Protein AF-A0A350G2H8-F1 (afdb_monomer_lite)

Structure (mmCIF, N/CA/C/O backbone):
data_AF-A0A350G2H8-F1
#
_entry.id   AF-A0A350G2H8-F1
#
loop_
_atom_site.group_PDB
_atom_site.id
_atom_site.type_symbol
_atom_site.label_atom_id
_atom_site.label_alt_id
_atom_site.label_comp_id
_atom_site.label_asym_id
_atom_site.label_entity_id
_atom_site.label_seq_id
_atom_site.pdbx_PDB_ins_code
_atom_site.Cartn_x
_atom_site.Cartn_y
_atom_site.C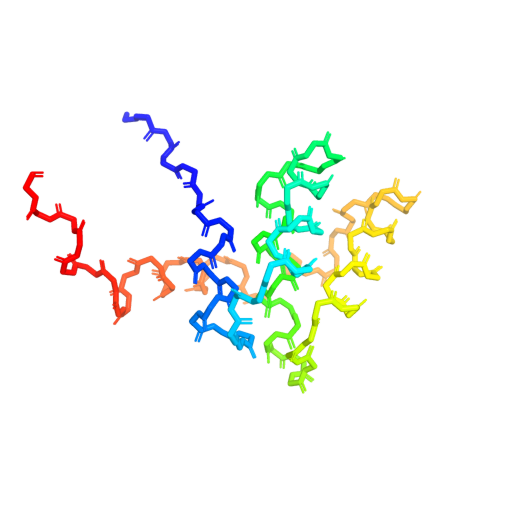artn_z
_atom_site.occupancy
_atom_site.B_iso_or_equiv
_atom_site.auth_seq_id
_atom_site.auth_comp_id
_atom_site.auth_asym_id
_atom_site.auth_atom_id
_atom_site.pdbx_PDB_model_num
ATOM 1 N N . ALA A 1 1 ? -25.950 -13.054 -3.690 1.00 38.75 1 ALA A N 1
ATOM 2 C CA . ALA A 1 1 ? -24.617 -13.466 -4.167 1.00 38.75 1 ALA A CA 1
ATOM 3 C C . ALA A 1 1 ? -23.597 -13.093 -3.098 1.00 38.75 1 ALA A C 1
ATOM 5 O O . ALA A 1 1 ? -23.818 -12.066 -2.456 1.00 38.75 1 ALA A O 1
ATOM 6 N N . PRO A 1 2 ? -22.560 -13.906 -2.835 1.00 40.97 2 PRO A N 1
ATOM 7 C CA . PRO A 1 2 ? -21.459 -13.467 -1.984 1.00 40.97 2 PRO A CA 1
ATOM 8 C C . PRO A 1 2 ? -20.822 -12.224 -2.618 1.00 40.97 2 PRO A C 1
ATOM 10 O O . PRO A 1 2 ? -20.659 -12.161 -3.833 1.00 40.97 2 PRO A O 1
ATOM 13 N N . VAL A 1 3 ? -20.546 -11.206 -1.806 1.00 49.12 3 VAL A N 1
ATOM 14 C CA . VAL A 1 3 ? -19.825 -10.010 -2.251 1.00 49.12 3 VAL A CA 1
ATOM 15 C C . VAL A 1 3 ? -18.380 -10.448 -2.472 1.00 49.12 3 VAL A C 1
ATOM 17 O O . VAL A 1 3 ? -17.673 -10.730 -1.505 1.00 49.12 3 VAL A O 1
ATOM 20 N N . GLU A 1 4 ? -17.975 -10.608 -3.730 1.00 54.59 4 GLU A N 1
ATOM 21 C CA . GLU A 1 4 ? -16.593 -10.938 -4.071 1.00 54.59 4 GLU A CA 1
ATOM 22 C C . GLU A 1 4 ? -15.682 -9.800 -3.609 1.00 54.59 4 GLU A C 1
ATOM 24 O O . GLU A 1 4 ? -15.859 -8.639 -3.984 1.00 54.59 4 GLU A O 1
ATOM 29 N N . ARG A 1 5 ? -14.742 -10.132 -2.721 1.00 55.62 5 ARG A N 1
ATOM 30 C CA . ARG A 1 5 ? -13.769 -9.174 -2.197 1.00 55.62 5 ARG A CA 1
ATOM 31 C C . ARG A 1 5 ? -12.694 -8.924 -3.258 1.00 55.62 5 ARG A C 1
ATOM 33 O O . ARG A 1 5 ? -12.209 -9.892 -3.845 1.00 55.62 5 ARG A O 1
ATOM 40 N N . PRO A 1 6 ? -12.287 -7.667 -3.494 1.00 66.00 6 PRO A N 1
ATOM 41 C CA . PRO A 1 6 ? -11.219 -7.368 -4.438 1.00 66.00 6 PRO A CA 1
ATOM 42 C C . PRO A 1 6 ? -9.893 -7.980 -3.967 1.00 66.00 6 PRO A C 1
ATOM 44 O O . PRO A 1 6 ? -9.506 -7.826 -2.810 1.00 66.00 6 PRO A O 1
ATOM 47 N N . ASN A 1 7 ? -9.181 -8.660 -4.870 1.00 86.06 7 ASN A N 1
ATOM 48 C CA . ASN A 1 7 ? -7.845 -9.184 -4.591 1.00 86.06 7 ASN A CA 1
ATOM 49 C C . ASN A 1 7 ? -6.822 -8.035 -4.647 1.00 86.06 7 ASN A C 1
ATOM 51 O O . ASN A 1 7 ? -6.489 -7.540 -5.727 1.00 86.06 7 ASN A O 1
ATOM 55 N N . VAL A 1 8 ? -6.331 -7.609 -3.481 1.00 89.00 8 VAL A N 1
ATOM 56 C CA . VAL A 1 8 ? -5.451 -6.435 -3.343 1.00 89.00 8 VAL A CA 1
ATOM 57 C C . VAL A 1 8 ? -4.088 -6.610 -4.016 1.00 89.00 8 VAL A C 1
ATOM 59 O O . VAL A 1 8 ? -3.530 -5.634 -4.516 1.00 89.00 8 VAL A O 1
ATOM 62 N N . PHE A 1 9 ? -3.571 -7.840 -4.085 1.00 91.62 9 PHE A N 1
ATOM 63 C CA . PHE A 1 9 ? -2.295 -8.153 -4.735 1.00 91.62 9 PHE A CA 1
ATOM 64 C C . PHE A 1 9 ? -2.397 -7.971 -6.243 1.00 91.62 9 PHE A C 1
ATOM 66 O O . PHE A 1 9 ? -1.582 -7.274 -6.842 1.00 91.62 9 PHE A O 1
ATOM 73 N N . LYS A 1 10 ? -3.456 -8.533 -6.831 1.00 90.75 10 LYS A N 1
ATOM 74 C CA . LYS A 1 10 ? -3.748 -8.396 -8.256 1.00 90.75 10 LYS A CA 1
ATOM 75 C C . LYS A 1 10 ? -3.944 -6.923 -8.631 1.00 90.75 10 LYS A C 1
ATOM 77 O O . LYS A 1 10 ? -3.269 -6.419 -9.524 1.00 90.75 10 LYS A O 1
ATOM 82 N N . LEU A 1 11 ? -4.760 -6.198 -7.861 1.00 89.75 11 LEU A N 1
ATOM 83 C CA . LEU A 1 11 ? -4.999 -4.773 -8.093 1.00 89.75 11 LEU A CA 1
ATOM 84 C C . LEU A 1 11 ? -3.704 -3.948 -8.027 1.00 89.75 11 LEU A C 1
ATOM 86 O O . LEU A 1 11 ? -3.518 -3.018 -8.817 1.00 89.75 11 LEU A O 1
ATOM 90 N N . TYR A 1 12 ? -2.805 -4.286 -7.099 1.00 93.31 12 TYR A N 1
ATOM 91 C CA . TYR A 1 12 ? -1.493 -3.660 -7.004 1.00 93.31 12 TYR A CA 1
ATOM 92 C C . TYR A 1 12 ? -0.647 -3.909 -8.259 1.00 93.31 12 TYR A C 1
ATOM 94 O O . TYR A 1 12 ? -0.119 -2.951 -8.825 1.00 93.31 12 TYR A O 1
ATOM 102 N N . GLU A 1 13 ? -0.520 -5.159 -8.709 1.00 93.56 13 GLU A N 1
ATOM 103 C CA . GLU A 1 13 ? 0.315 -5.508 -9.868 1.00 93.56 13 GLU A CA 1
ATOM 104 C C . GLU A 1 13 ? -0.120 -4.795 -11.142 1.00 93.56 13 GLU A C 1
ATOM 106 O O . GLU A 1 13 ? 0.704 -4.276 -11.895 1.00 93.56 13 GLU A O 1
ATOM 111 N N . GLU A 1 14 ? -1.428 -4.714 -11.343 1.00 92.12 14 GLU A N 1
ATOM 112 C CA . GLU A 1 14 ? -2.038 -4.178 -12.557 1.00 92.12 14 GLU A CA 1
ATOM 113 C C . GLU A 1 14 ? -1.920 -2.657 -12.655 1.00 92.12 14 GLU A C 1
ATOM 115 O O . GLU A 1 14 ? -1.848 -2.093 -13.747 1.00 92.12 14 GLU A O 1
ATOM 120 N N . ASN A 1 15 ? -1.888 -1.977 -11.508 1.00 92.50 15 ASN A N 1
ATOM 121 C CA . ASN A 1 15 ? -2.027 -0.527 -11.456 1.00 92.50 15 ASN A CA 1
ATOM 122 C C . ASN A 1 15 ? -0.799 0.207 -10.910 1.00 92.50 15 ASN A C 1
ATOM 124 O O . ASN A 1 15 ? -0.602 1.387 -11.220 1.00 92.50 15 ASN A O 1
ATOM 128 N N . ILE A 1 16 ? 0.011 -0.450 -10.080 1.00 92.62 16 ILE A N 1
ATOM 129 C CA . ILE A 1 16 ? 1.141 0.164 -9.377 1.00 92.62 16 ILE A CA 1
ATOM 130 C C . ILE A 1 16 ? 2.470 -0.316 -9.953 1.00 92.62 16 ILE A C 1
ATOM 132 O O . ILE A 1 16 ? 3.277 0.511 -10.382 1.00 92.62 16 ILE A O 1
ATOM 136 N N . GLY A 1 17 ? 2.706 -1.627 -9.969 1.00 90.81 17 GLY A N 1
ATOM 137 C CA . GLY A 1 17 ? 3.955 -2.213 -10.451 1.00 90.81 17 GLY A CA 1
ATOM 138 C C . GLY A 1 17 ? 4.213 -3.604 -9.879 1.00 90.81 17 GLY A C 1
ATOM 139 O O . GLY A 1 17 ? 3.356 -4.183 -9.227 1.00 90.81 17 GLY A O 1
ATOM 140 N N . ALA A 1 18 ? 5.412 -4.142 -10.109 1.00 94.00 18 ALA A N 1
ATOM 141 C CA . ALA A 1 18 ? 5.741 -5.525 -9.764 1.00 94.00 18 ALA A CA 1
ATOM 142 C C . ALA A 1 18 ? 5.547 -5.855 -8.271 1.00 94.00 18 ALA A C 1
ATOM 144 O O . ALA A 1 18 ? 6.047 -5.142 -7.390 1.00 94.00 18 ALA A O 1
ATOM 145 N N . LEU A 1 19 ? 4.908 -6.994 -7.996 1.00 93.75 19 LEU A N 1
ATOM 146 C CA . LEU A 1 19 ? 4.745 -7.533 -6.651 1.00 93.75 19 LEU A CA 1
ATOM 147 C C . LEU A 1 19 ? 6.035 -8.199 -6.169 1.00 93.75 19 LEU A C 1
ATOM 149 O O . LEU A 1 19 ? 6.221 -9.413 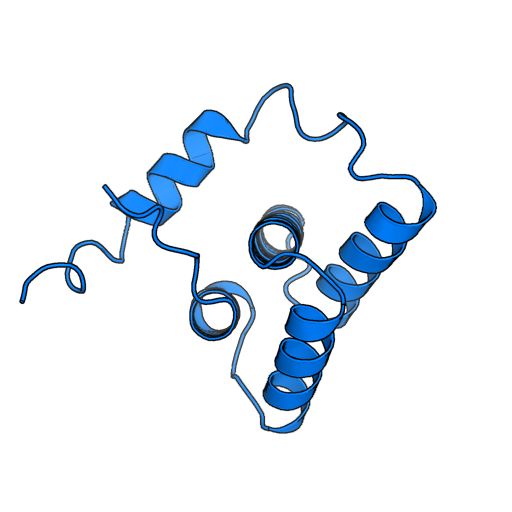-6.211 1.00 93.75 19 LEU A O 1
ATOM 153 N N . THR A 1 20 ? 6.969 -7.376 -5.709 1.00 95.38 20 THR A N 1
ATOM 154 C CA . THR A 1 20 ? 8.178 -7.886 -5.052 1.00 95.38 20 THR A CA 1
ATOM 155 C C . THR A 1 20 ? 7.835 -8.504 -3.687 1.00 95.38 20 THR A C 1
ATOM 157 O O . THR A 1 20 ? 6.844 -8.092 -3.080 1.00 95.38 20 THR A O 1
ATOM 160 N N . PRO A 1 21 ? 8.664 -9.415 -3.137 1.00 94.94 21 PRO A N 1
ATOM 161 C CA . PRO A 1 21 ? 8.412 -10.014 -1.822 1.00 94.94 21 PRO A CA 1
ATOM 162 C C . PRO A 1 21 ? 8.173 -8.986 -0.705 1.00 94.94 21 PRO A C 1
ATOM 164 O O . PRO A 1 21 ? 7.243 -9.137 0.076 1.00 94.94 21 PRO A O 1
ATOM 167 N N . LEU A 1 22 ? 8.934 -7.884 -0.694 1.00 96.12 22 LEU A N 1
ATOM 168 C CA . LEU A 1 22 ? 8.768 -6.803 0.288 1.00 96.12 22 LEU A CA 1
ATOM 169 C C . LEU A 1 22 ? 7.411 -6.097 0.182 1.00 96.12 22 LEU A C 1
ATOM 171 O O . LEU A 1 22 ? 6.848 -5.681 1.189 1.00 96.12 22 LEU A O 1
ATOM 175 N N . ILE A 1 23 ? 6.892 -5.938 -1.035 1.00 96.50 23 ILE A N 1
ATOM 176 C CA . ILE A 1 23 ? 5.565 -5.357 -1.246 1.00 96.50 23 ILE A CA 1
ATOM 177 C C . ILE A 1 23 ? 4.478 -6.364 -0.880 1.00 96.50 23 ILE A C 1
ATOM 179 O O . ILE A 1 23 ? 3.482 -5.970 -0.285 1.00 96.50 23 ILE A O 1
ATOM 183 N N . ALA A 1 24 ? 4.663 -7.644 -1.208 1.00 93.88 24 ALA A N 1
ATOM 184 C CA . ALA A 1 24 ? 3.719 -8.689 -0.839 1.00 93.88 24 ALA A CA 1
ATOM 185 C C . ALA A 1 24 ? 3.546 -8.769 0.681 1.00 93.88 24 ALA A C 1
ATOM 187 O O . ALA A 1 24 ? 2.418 -8.834 1.158 1.00 93.88 24 ALA A O 1
ATOM 188 N N . ASP A 1 25 ? 4.637 -8.707 1.441 1.00 96.31 25 ASP A N 1
ATOM 189 C CA . ASP A 1 25 ? 4.561 -8.691 2.901 1.00 96.31 25 ASP A CA 1
ATOM 190 C C . ASP A 1 25 ? 3.884 -7.413 3.413 1.00 96.31 25 ASP A C 1
ATOM 192 O O . ASP A 1 25 ? 2.973 -7.493 4.229 1.00 96.31 25 ASP A O 1
ATOM 196 N N . ALA A 1 26 ? 4.196 -6.247 2.838 1.00 96.00 26 ALA A N 1
ATOM 197 C CA . ALA A 1 26 ? 3.530 -5.002 3.221 1.00 96.00 26 ALA A CA 1
ATOM 198 C C . ALA A 1 26 ? 2.020 -4.975 2.890 1.00 96.00 26 ALA A C 1
ATOM 200 O O . ALA A 1 26 ? 1.245 -4.327 3.595 1.00 96.00 26 ALA A O 1
ATOM 201 N N . LEU A 1 27 ? 1.591 -5.656 1.822 1.00 94.50 27 LEU A N 1
ATOM 202 C CA . LEU A 1 27 ? 0.177 -5.827 1.478 1.00 94.50 27 LEU A CA 1
ATOM 203 C C . LEU A 1 27 ? -0.531 -6.775 2.451 1.00 94.50 27 LEU A C 1
ATOM 205 O O . LEU A 1 27 ? -1.640 -6.458 2.868 1.00 94.50 27 LEU A O 1
ATOM 209 N N . LYS A 1 28 ? 0.113 -7.876 2.865 1.00 94.69 28 LYS A N 1
ATOM 210 C CA . LYS A 1 28 ? -0.420 -8.765 3.914 1.00 94.69 28 LYS A CA 1
ATOM 211 C C . LYS A 1 28 ? -0.597 -8.015 5.231 1.00 94.69 28 LYS A C 1
ATOM 213 O O . LYS A 1 28 ? -1.675 -8.063 5.812 1.00 94.69 28 LYS A O 1
ATOM 218 N N . ASP A 1 29 ? 0.415 -7.251 5.645 1.00 96.31 29 ASP A N 1
ATOM 219 C CA . ASP A 1 29 ? 0.336 -6.412 6.845 1.00 96.31 29 ASP A CA 1
ATOM 220 C C . ASP A 1 29 ? -0.829 -5.412 6.743 1.00 96.31 29 ASP A C 1
ATOM 222 O O . ASP A 1 29 ? -1.524 -5.136 7.719 1.00 96.31 29 ASP A O 1
ATOM 226 N N . ALA A 1 30 ? -1.081 -4.864 5.550 1.00 95.31 30 ALA A N 1
ATOM 227 C CA . ALA A 1 30 ? -2.221 -3.984 5.332 1.00 95.31 30 ALA A CA 1
ATOM 228 C C . ALA A 1 30 ? -3.566 -4.722 5.425 1.00 95.31 30 ALA A C 1
ATOM 230 O O . ALA A 1 30 ? -4.486 -4.172 6.024 1.00 95.31 30 ALA A O 1
ATOM 231 N N . GLU A 1 31 ? -3.695 -5.938 4.890 1.00 93.56 31 GLU A N 1
ATOM 232 C CA . GLU A 1 31 ? -4.919 -6.750 5.014 1.00 93.56 31 GLU A CA 1
ATOM 233 C C . GLU A 1 31 ? -5.242 -7.130 6.467 1.00 93.56 31 GLU A C 1
ATOM 235 O O . GLU A 1 31 ? -6.411 -7.289 6.816 1.00 93.56 31 GLU A O 1
ATOM 240 N N . GLU A 1 32 ? -4.234 -7.231 7.336 1.00 94.19 32 GLU A N 1
ATOM 241 C CA . GLU A 1 32 ? -4.444 -7.432 8.776 1.00 94.19 32 GLU A CA 1
ATOM 242 C C . GLU A 1 32 ? -4.935 -6.160 9.489 1.00 94.19 32 GLU A C 1
ATOM 244 O O . GLU A 1 32 ? -5.619 -6.232 10.514 1.00 94.19 32 GLU A O 1
ATOM 249 N N . LEU A 1 33 ? -4.585 -4.982 8.964 1.00 93.81 33 LEU A N 1
ATOM 250 C CA . LEU A 1 33 ? -4.831 -3.685 9.603 1.00 93.81 33 LEU A CA 1
ATOM 251 C C . LEU A 1 33 ? -6.053 -2.937 9.060 1.00 93.81 33 LEU A C 1
ATOM 253 O O . LEU A 1 33 ? -6.589 -2.074 9.763 1.00 93.81 33 LEU A O 1
ATOM 257 N N . TYR A 1 34 ? -6.453 -3.212 7.821 1.00 92.94 34 TYR A N 1
ATOM 258 C CA . TYR A 1 34 ? -7.466 -2.468 7.079 1.00 92.94 34 TYR A CA 1
ATOM 259 C C . TYR A 1 34 ? -8.413 -3.418 6.347 1.00 92.94 34 TYR A C 1
ATOM 261 O O . TYR A 1 34 ? -8.024 -4.492 5.899 1.00 92.94 34 TYR A O 1
ATOM 269 N N . GLU A 1 35 ? -9.662 -2.992 6.158 1.00 90.50 35 GLU A N 1
ATOM 270 C CA . GLU A 1 35 ? -10.590 -3.722 5.291 1.00 90.50 35 GLU A CA 1
ATOM 271 C C . GLU A 1 35 ? -10.064 -3.744 3.837 1.00 90.50 35 GLU A C 1
ATOM 273 O O . GLU A 1 35 ? -9.555 -2.718 3.363 1.00 90.50 35 GLU A O 1
ATOM 278 N N . PRO A 1 36 ? -10.217 -4.853 3.087 1.00 87.31 36 PRO A N 1
ATOM 279 C CA . PRO A 1 36 ? -9.761 -4.954 1.695 1.00 87.31 36 PRO A CA 1
ATOM 280 C C . PRO A 1 36 ? -10.285 -3.830 0.790 1.00 87.31 36 PRO A C 1
ATOM 282 O O . PRO A 1 36 ? -9.577 -3.336 -0.087 1.00 87.31 36 PRO A O 1
ATOM 285 N N . GLU A 1 37 ? -11.508 -3.359 1.035 1.00 86.94 37 GLU A N 1
ATOM 286 C CA . GLU A 1 37 ? -12.122 -2.245 0.315 1.00 86.94 37 GLU A CA 1
ATOM 287 C C . GLU A 1 37 ? -11.403 -0.912 0.556 1.00 86.94 37 GLU A C 1
ATOM 289 O O . GLU A 1 37 ? -11.436 -0.037 -0.306 1.00 86.94 37 GLU A O 1
ATOM 294 N N . TRP A 1 38 ? -10.763 -0.723 1.712 1.00 92.38 38 TRP A N 1
ATOM 295 C CA . TRP A 1 38 ? -9.943 0.464 1.961 1.00 92.38 38 TRP A CA 1
ATOM 296 C C . TRP A 1 38 ? -8.646 0.379 1.162 1.00 92.38 38 TRP A C 1
ATOM 298 O O . TRP A 1 38 ? -8.218 1.355 0.553 1.00 92.38 38 TRP A O 1
ATOM 308 N N . ILE A 1 39 ? -8.023 -0.795 1.121 1.00 93.12 39 ILE A N 1
ATOM 309 C CA . ILE A 1 39 ? -6.784 -0.999 0.366 1.00 93.12 39 ILE A CA 1
ATOM 310 C C . ILE A 1 39 ? -7.041 -0.768 -1.127 1.00 93.12 39 ILE A C 1
ATOM 312 O O . ILE A 1 39 ? -6.289 -0.037 -1.774 1.00 93.12 39 ILE A O 1
ATOM 316 N N . ALA A 1 40 ? -8.145 -1.308 -1.648 1.00 91.56 40 ALA A N 1
ATOM 317 C CA . ALA A 1 40 ? -8.551 -1.114 -3.034 1.00 91.56 40 ALA A CA 1
ATOM 318 C C . ALA A 1 40 ? -8.761 0.370 -3.383 1.00 91.56 40 ALA A C 1
ATOM 320 O O . ALA A 1 40 ? -8.154 0.875 -4.330 1.00 91.56 40 ALA A O 1
ATOM 321 N N . ASP A 1 41 ? -9.540 1.098 -2.579 1.00 91.25 41 ASP A N 1
ATOM 322 C CA . ASP A 1 41 ? -9.793 2.523 -2.815 1.00 91.25 41 ASP A CA 1
ATOM 323 C C . ASP A 1 41 ? -8.516 3.380 -2.669 1.00 91.25 41 ASP A C 1
ATOM 325 O O . ASP A 1 41 ? -8.361 4.403 -3.346 1.00 91.25 41 ASP A O 1
ATOM 329 N N . ALA A 1 42 ? -7.583 2.990 -1.793 1.00 93.75 42 ALA A N 1
ATOM 330 C CA . ALA A 1 42 ? -6.298 3.672 -1.645 1.00 93.75 42 ALA A CA 1
ATOM 331 C C . ALA A 1 42 ? -5.410 3.485 -2.885 1.00 93.75 42 ALA A C 1
ATOM 333 O O . ALA A 1 42 ? -4.791 4.451 -3.344 1.00 93.75 42 ALA A O 1
ATOM 334 N N . ILE A 1 43 ? -5.385 2.274 -3.454 1.00 93.50 43 ILE A N 1
ATOM 335 C CA . ILE A 1 43 ? -4.692 1.982 -4.716 1.00 93.50 43 ILE A CA 1
ATOM 336 C C . ILE A 1 43 ? -5.311 2.802 -5.852 1.00 93.50 43 ILE A C 1
ATOM 338 O O . ILE A 1 43 ? -4.590 3.498 -6.568 1.00 93.50 43 ILE A O 1
ATOM 342 N N . GLU A 1 44 ? -6.638 2.812 -5.977 1.00 90.88 44 GLU A N 1
ATOM 343 C CA . GLU A 1 44 ? -7.342 3.603 -6.991 1.00 90.88 44 GLU A CA 1
ATOM 344 C C . GLU A 1 44 ? -6.996 5.100 -6.884 1.00 90.88 44 GLU A C 1
ATOM 346 O O . GLU A 1 44 ? -6.665 5.756 -7.878 1.00 90.88 44 GLU A O 1
ATOM 351 N N . LEU A 1 45 ? -6.999 5.655 -5.667 1.00 90.56 45 LEU A N 1
ATOM 352 C CA . LEU A 1 45 ? -6.642 7.054 -5.443 1.00 90.56 45 LEU A CA 1
ATOM 353 C C . LEU A 1 45 ? -5.177 7.339 -5.804 1.00 90.56 45 LEU A C 1
ATOM 355 O O . LEU A 1 45 ? -4.880 8.395 -6.373 1.00 90.56 45 LEU A O 1
ATOM 359 N N . ALA A 1 46 ? -4.263 6.413 -5.512 1.00 92.94 46 ALA A N 1
ATOM 360 C CA . ALA A 1 46 ? -2.859 6.524 -5.891 1.00 92.94 46 ALA A CA 1
ATOM 361 C C . ALA A 1 46 ? -2.683 6.582 -7.416 1.00 92.94 46 ALA A C 1
ATOM 363 O O . ALA A 1 46 ? -1.928 7.418 -7.922 1.00 92.94 46 ALA A O 1
ATOM 364 N N . VAL A 1 47 ? -3.426 5.757 -8.155 1.00 91.06 47 VAL A N 1
ATOM 365 C CA . VAL A 1 47 ? -3.425 5.731 -9.626 1.00 91.06 47 VAL A CA 1
ATOM 366 C C . VAL A 1 47 ? -3.983 7.027 -10.197 1.00 91.06 47 VAL A C 1
ATOM 368 O O . VAL A 1 47 ? -3.317 7.664 -11.015 1.00 91.06 47 VAL A O 1
ATOM 371 N N . LYS A 1 48 ? -5.152 7.471 -9.715 1.00 89.06 48 LYS A N 1
ATOM 372 C CA . LYS A 1 48 ? -5.808 8.717 -10.149 1.00 89.06 48 LYS A CA 1
ATOM 373 C C . LYS A 1 48 ? -4.933 9.952 -9.940 1.00 89.06 48 LYS A C 1
ATOM 375 O O . LYS A 1 48 ? -4.924 10.852 -10.772 1.00 89.06 48 LYS A O 1
ATOM 380 N N . ASN A 1 49 ? -4.152 9.982 -8.860 1.00 89.44 49 ASN A N 1
ATOM 381 C CA . ASN A 1 49 ? -3.202 11.066 -8.586 1.00 89.44 49 ASN A CA 1
ATOM 382 C C . ASN A 1 49 ? -1.852 10.895 -9.306 1.00 89.44 49 ASN A C 1
ATOM 384 O O . ASN A 1 49 ? -0.936 11.692 -9.095 1.00 89.44 49 ASN A O 1
ATOM 388 N N . ASN A 1 50 ? -1.699 9.854 -10.131 1.00 92.19 50 ASN A N 1
ATOM 389 C CA . ASN A 1 50 ? -0.445 9.464 -10.770 1.00 92.19 50 ASN A CA 1
ATOM 390 C C . ASN A 1 50 ? 0.718 9.290 -9.766 1.00 92.19 50 ASN A C 1
ATOM 392 O O . ASN A 1 50 ? 1.883 9.556 -10.063 1.00 92.19 50 ASN A O 1
ATOM 396 N N . LYS A 1 51 ? 0.396 8.854 -8.543 1.00 94.94 51 LYS A N 1
ATOM 397 C CA . LYS A 1 51 ? 1.322 8.539 -7.447 1.00 94.94 51 LYS A CA 1
ATOM 398 C C . LYS A 1 51 ? 1.336 7.031 -7.207 1.00 94.94 51 LYS A C 1
ATOM 400 O O . LYS A 1 51 ? 1.109 6.571 -6.094 1.00 94.94 51 LYS A O 1
ATOM 405 N N . ARG A 1 52 ? 1.625 6.273 -8.269 1.00 93.94 52 ARG A N 1
ATOM 406 C CA . ARG A 1 52 ? 1.634 4.801 -8.311 1.00 93.94 52 ARG A CA 1
ATOM 407 C C . ARG A 1 52 ? 2.795 4.215 -7.502 1.00 93.94 52 ARG A C 1
ATOM 409 O O . ARG A 1 52 ? 3.791 3.762 -8.049 1.00 93.94 52 ARG A O 1
ATOM 416 N N . ASN A 1 53 ? 2.717 4.300 -6.181 1.00 94.44 53 ASN A N 1
ATOM 417 C CA . ASN A 1 53 ? 3.664 3.662 -5.278 1.00 94.44 53 ASN A CA 1
ATOM 418 C C . ASN A 1 53 ? 2.970 3.264 -3.975 1.00 94.44 53 ASN A C 1
ATOM 420 O O . ASN A 1 53 ? 2.058 3.946 -3.502 1.00 94.44 53 ASN A O 1
ATOM 424 N N . TRP A 1 54 ? 3.447 2.172 -3.376 1.00 96.69 54 TRP A N 1
ATOM 425 C CA . TRP A 1 54 ? 2.866 1.632 -2.149 1.00 96.69 54 TRP A CA 1
ATOM 426 C C . TRP A 1 54 ? 2.888 2.631 -0.989 1.00 96.69 54 TRP A C 1
ATOM 428 O O . TRP A 1 54 ? 1.900 2.778 -0.281 1.00 96.69 54 TRP A O 1
ATOM 438 N N . LYS A 1 55 ? 3.975 3.399 -0.846 1.00 96.44 55 LYS A N 1
ATOM 439 C CA . LYS A 1 55 ? 4.124 4.404 0.216 1.00 96.44 55 LYS A CA 1
ATOM 440 C C . LYS A 1 55 ? 3.000 5.448 0.202 1.00 96.44 55 LYS A C 1
ATOM 442 O O . LYS A 1 55 ? 2.572 5.909 1.256 1.00 96.44 55 LYS A O 1
ATOM 447 N N . TYR A 1 56 ? 2.517 5.828 -0.980 1.00 96.25 56 TYR A N 1
ATOM 448 C CA . TYR A 1 56 ? 1.394 6.750 -1.116 1.00 96.25 56 TYR A CA 1
ATOM 449 C C . TYR A 1 56 ? 0.065 6.093 -0.721 1.00 96.25 56 TYR A C 1
ATOM 451 O O . TYR A 1 56 ? -0.718 6.710 -0.003 1.00 96.25 56 TYR A O 1
ATOM 459 N N . CYS A 1 57 ? -0.154 4.834 -1.115 1.00 95.88 57 CYS A N 1
ATOM 460 C CA . CYS A 1 57 ? -1.317 4.045 -0.691 1.00 95.88 57 CYS A CA 1
ATOM 461 C C . CYS A 1 57 ? -1.352 3.914 0.841 1.00 95.88 57 CYS A C 1
ATOM 463 O O . CYS A 1 57 ? -2.363 4.194 1.477 1.00 95.88 57 CYS A O 1
ATOM 465 N N . GLU A 1 58 ? -0.212 3.584 1.446 1.00 96.38 58 GLU A N 1
ATOM 466 C CA . GLU A 1 58 ? -0.061 3.450 2.894 1.00 96.38 58 GLU A CA 1
ATOM 467 C C . GLU A 1 58 ? -0.350 4.771 3.630 1.00 96.38 58 GLU A C 1
ATOM 469 O O . GLU A 1 58 ? -1.006 4.777 4.670 1.00 96.38 58 GLU A O 1
ATOM 474 N N . ALA A 1 59 ? 0.085 5.910 3.080 1.00 96.44 59 ALA A N 1
ATOM 475 C CA . ALA A 1 59 ? -0.216 7.223 3.648 1.00 96.44 59 ALA A CA 1
ATOM 476 C C . ALA A 1 59 ? -1.723 7.541 3.626 1.00 96.44 59 ALA A C 1
ATOM 478 O O . ALA A 1 59 ? -2.240 8.117 4.584 1.00 96.44 59 ALA A O 1
ATOM 479 N N . ILE A 1 60 ? -2.434 7.147 2.562 1.00 94.88 60 ILE A N 1
ATOM 480 C CA . ILE A 1 60 ? -3.897 7.274 2.476 1.00 94.88 60 ILE A CA 1
ATOM 481 C C . ILE A 1 60 ? -4.567 6.419 3.558 1.00 94.88 60 ILE A C 1
ATOM 483 O O . ILE A 1 60 ? -5.411 6.923 4.297 1.00 94.88 60 ILE A O 1
ATOM 487 N N . LEU A 1 61 ? -4.150 5.157 3.693 1.00 95.44 61 LEU A N 1
ATOM 488 C CA . LEU A 1 61 ? -4.696 4.218 4.677 1.00 95.44 61 LEU A CA 1
ATOM 489 C C . LEU A 1 61 ? -4.477 4.693 6.120 1.00 95.44 61 LEU A C 1
ATOM 491 O O . LEU A 1 61 ? -5.419 4.713 6.912 1.00 95.44 61 LEU A O 1
ATOM 495 N N . LYS A 1 62 ? -3.259 5.150 6.447 1.00 95.19 62 LYS A N 1
ATOM 496 C CA . LYS A 1 62 ? -2.926 5.725 7.763 1.00 95.19 62 LYS A CA 1
ATOM 497 C C . LYS A 1 62 ? -3.825 6.911 8.090 1.00 95.19 62 LYS A C 1
ATOM 499 O O . LYS A 1 62 ? -4.419 6.959 9.162 1.00 95.19 62 LYS A O 1
ATOM 504 N N . ARG A 1 63 ? -3.999 7.819 7.129 1.00 93.75 63 ARG A N 1
ATOM 505 C CA . ARG A 1 63 ? -4.882 8.973 7.285 1.00 93.75 63 ARG A CA 1
ATOM 506 C C . ARG A 1 63 ? -6.333 8.559 7.540 1.00 93.75 63 ARG A C 1
ATOM 508 O O . ARG A 1 63 ? -6.967 9.119 8.426 1.00 93.75 63 ARG A O 1
ATOM 515 N N . TRP A 1 64 ? -6.867 7.589 6.797 1.00 94.06 64 TRP A N 1
ATOM 516 C CA . TRP A 1 64 ? -8.236 7.103 7.019 1.00 94.06 64 TRP A CA 1
ATOM 517 C C . TRP A 1 64 ? -8.416 6.421 8.373 1.00 94.06 64 TRP A C 1
ATOM 519 O O . TRP A 1 64 ? -9.499 6.506 8.947 1.00 94.06 64 TRP A O 1
ATOM 529 N N . LYS A 1 65 ? -7.373 5.776 8.902 1.00 91.62 65 LYS A N 1
ATOM 530 C C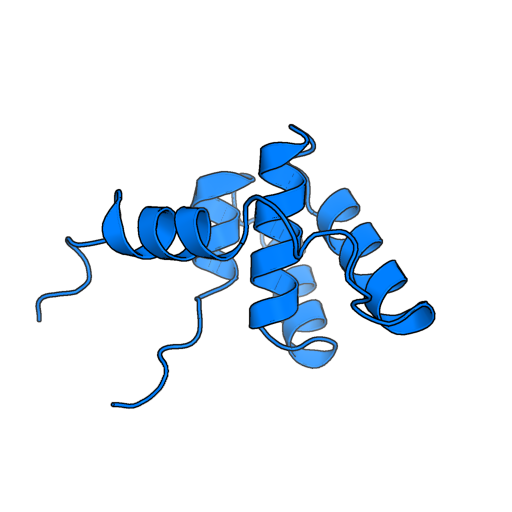A . LYS A 1 65 ? -7.391 5.188 10.246 1.00 91.62 65 LYS A CA 1
ATOM 531 C C . LYS A 1 65 ? -7.500 6.245 11.344 1.00 91.62 65 LYS A C 1
ATOM 533 O O . LYS A 1 65 ? -8.192 6.016 12.329 1.00 91.62 65 LYS A O 1
ATOM 538 N N . GLU A 1 66 ? -6.812 7.373 11.180 1.00 90.75 66 GLU A N 1
ATOM 539 C CA . GLU A 1 66 ? -6.752 8.454 12.172 1.00 90.75 66 GLU A CA 1
ATOM 540 C C . GLU A 1 66 ? -7.943 9.418 12.077 1.00 90.75 66 GLU A C 1
ATOM 542 O O . GLU A 1 66 ? -8.558 9.754 13.086 1.00 90.75 66 GLU A O 1
ATOM 547 N N . GLU A 1 67 ? -8.280 9.863 10.864 1.00 88.19 67 GLU A N 1
ATOM 548 C CA . GLU A 1 67 ? -9.293 10.900 10.608 1.00 88.19 67 GLU A CA 1
ATOM 549 C C . GLU A 1 67 ? -10.682 10.316 10.285 1.00 88.19 67 GLU A C 1
ATOM 551 O O . GLU A 1 67 ? -11.659 11.055 10.148 1.00 88.19 67 GLU A O 1
ATOM 556 N N . GLY A 1 68 ? -10.777 8.991 10.140 1.00 81.50 68 GLY A N 1
ATOM 557 C CA . GLY A 1 68 ? -11.918 8.314 9.536 1.00 81.50 68 GLY A CA 1
ATOM 558 C C . GLY A 1 68 ? -11.889 8.387 8.003 1.00 81.50 68 GLY A C 1
ATOM 559 O O . GLY A 1 68 ? -11.338 9.309 7.394 1.00 81.50 68 GLY A O 1
ATOM 560 N N . ARG A 1 69 ? -12.526 7.410 7.346 1.00 78.00 69 ARG A N 1
ATOM 561 C CA . ARG A 1 69 ? -12.732 7.366 5.884 1.00 78.00 69 ARG A CA 1
ATOM 562 C C . ARG A 1 69 ? -13.811 8.388 5.468 1.00 78.00 69 ARG A C 1
ATOM 564 O O . ARG A 1 69 ? -14.893 8.037 5.010 1.00 78.00 69 ARG A O 1
ATOM 571 N N . GLY A 1 70 ? -13.560 9.673 5.730 1.00 57.81 70 GLY A N 1
ATOM 572 C CA . GLY A 1 70 ? -14.542 10.758 5.660 1.00 57.81 70 GLY A CA 1
ATOM 573 C C . GLY A 1 70 ? -14.693 11.400 4.276 1.00 57.81 70 GLY A C 1
ATOM 574 O O . GLY A 1 70 ? -13.844 12.185 3.859 1.00 57.81 70 GLY A O 1
ATOM 575 N N . GLU A 1 71 ? -15.808 11.081 3.606 1.00 50.09 71 GLU A N 1
ATOM 576 C CA . GLU A 1 71 ? -16.643 11.841 2.640 1.00 50.09 71 GLU A CA 1
ATOM 577 C C . GLU A 1 71 ? -16.038 12.647 1.465 1.00 50.09 71 GLU A C 1
ATOM 579 O O . GLU A 1 71 ? -16.761 12.930 0.508 1.00 50.09 71 GLU A O 1
ATOM 584 N N . LYS A 1 72 ? -14.750 13.003 1.427 1.00 48.28 72 LYS A N 1
ATOM 585 C CA . LYS A 1 72 ? -14.202 13.867 0.358 1.00 48.28 72 LYS A CA 1
ATOM 586 C C . LYS A 1 72 ? -14.036 13.183 -1.003 1.00 48.28 72 LYS A C 1
ATOM 588 O O . LYS A 1 72 ? -13.898 13.887 -2.000 1.00 48.28 72 LYS A O 1
ATOM 593 N N . GLN A 1 73 ? -14.098 11.853 -1.075 1.00 51.00 73 GLN A N 1
ATOM 594 C CA . GLN A 1 73 ? -14.171 11.122 -2.352 1.00 51.00 73 GLN A CA 1
ATOM 595 C C . GLN A 1 73 ? -15.613 10.971 -2.878 1.00 51.00 73 GLN A C 1
ATOM 597 O O . GLN A 1 73 ? -15.815 10.731 -4.066 1.00 51.00 73 GLN A O 1
ATOM 602 N N . ASN A 1 74 ? -16.630 11.169 -2.031 1.00 45.53 74 ASN A N 1
ATOM 603 C CA . ASN A 1 74 ? -17.972 10.611 -2.225 1.00 45.53 74 ASN A CA 1
ATOM 604 C C . ASN A 1 74 ? -18.954 11.482 -3.035 1.00 45.53 74 ASN A C 1
ATOM 606 O O . ASN A 1 74 ? -20.159 11.403 -2.826 1.00 45.53 74 ASN A O 1
ATOM 610 N N . ARG A 1 75 ? -18.503 12.369 -3.933 1.00 44.47 75 ARG A N 1
ATOM 611 C CA . ARG A 1 75 ? -19.472 13.160 -4.729 1.00 44.47 75 ARG A CA 1
ATOM 612 C C . ARG A 1 75 ? -19.339 13.111 -6.236 1.00 44.47 75 ARG A C 1
ATOM 614 O O . ARG A 1 75 ? -20.251 13.610 -6.888 1.00 44.47 75 ARG A O 1
ATOM 621 N N . ARG A 1 76 ? -18.276 12.541 -6.816 1.00 45.91 76 ARG A N 1
ATOM 622 C CA . ARG A 1 76 ? -18.151 12.544 -8.288 1.00 45.91 76 ARG A CA 1
ATOM 623 C C . ARG A 1 76 ? -17.693 11.243 -8.955 1.00 45.91 76 ARG A C 1
ATOM 625 O O . ARG A 1 76 ? -18.177 11.001 -10.053 1.00 45.91 76 ARG A O 1
ATOM 632 N N . ASP A 1 77 ? -16.891 10.387 -8.311 1.00 49.84 77 ASP A N 1
ATOM 633 C CA . ASP A 1 77 ? -16.210 9.304 -9.055 1.00 49.84 77 ASP A CA 1
ATOM 634 C C . ASP A 1 77 ? -16.505 7.859 -8.590 1.00 49.84 77 ASP A C 1
ATOM 636 O O . ASP A 1 77 ? -16.381 6.926 -9.381 1.00 49.84 77 ASP A O 1
ATOM 640 N N . THR A 1 78 ? -16.945 7.639 -7.345 1.00 50.09 78 THR A N 1
ATOM 641 C CA . THR A 1 78 ? -16.926 6.300 -6.712 1.00 50.09 78 THR A CA 1
ATOM 642 C C . THR A 1 78 ? -17.898 5.271 -7.314 1.00 50.09 78 THR A C 1
ATOM 644 O O . THR A 1 78 ? -17.589 4.083 -7.337 1.00 50.09 78 THR A O 1
ATOM 647 N N . GLU A 1 79 ? -19.056 5.684 -7.839 1.00 47.94 79 GLU A N 1
ATOM 648 C CA . GLU A 1 79 ? -20.026 4.736 -8.422 1.00 47.94 79 GLU A CA 1
ATOM 649 C C . GLU A 1 79 ? -19.711 4.353 -9.876 1.00 47.94 79 GLU A C 1
ATOM 651 O O . GLU A 1 79 ? -19.998 3.232 -10.299 1.00 47.94 79 GLU A O 1
ATOM 656 N N . LYS A 1 80 ? -19.109 5.265 -10.652 1.00 47.78 80 LYS A N 1
ATOM 657 C CA . LYS A 1 80 ? -18.786 5.019 -12.067 1.00 47.78 80 LYS A CA 1
ATOM 658 C C . LYS A 1 80 ? -17.495 4.223 -12.243 1.00 47.78 80 LYS A C 1
ATOM 660 O O . LYS A 1 80 ? -17.436 3.386 -13.143 1.00 47.78 80 LYS A O 1
ATOM 665 N N . ASP A 1 81 ? -16.498 4.449 -11.390 1.00 51.41 81 ASP A N 1
ATOM 666 C CA . ASP A 1 81 ? -15.185 3.816 -11.552 1.00 51.41 81 ASP A CA 1
ATOM 667 C C . ASP A 1 81 ? -15.112 2.414 -10.949 1.00 51.41 81 ASP A C 1
ATOM 669 O O . ASP A 1 81 ? -14.503 1.536 -11.559 1.00 51.41 81 ASP A O 1
ATOM 673 N N . ARG A 1 82 ? -15.842 2.139 -9.855 1.00 51.31 82 ARG A N 1
ATOM 674 C CA . ARG A 1 82 ? -15.969 0.772 -9.322 1.00 51.31 82 ARG A CA 1
ATOM 675 C C . ARG A 1 82 ? -16.541 -0.185 -10.371 1.00 51.31 82 ARG A C 1
ATOM 677 O O . ARG A 1 82 ? -16.051 -1.297 -10.515 1.00 51.31 82 ARG A O 1
ATOM 684 N N . ARG A 1 83 ? -17.552 0.256 -11.132 1.00 50.25 83 ARG A N 1
ATOM 685 C CA . ARG A 1 83 ? -18.146 -0.561 -12.200 1.00 50.25 83 ARG A CA 1
ATOM 686 C C . ARG A 1 83 ? -17.181 -0.723 -13.382 1.00 50.25 83 ARG A C 1
ATOM 688 O O . ARG A 1 83 ? -17.005 -1.834 -13.849 1.00 50.25 83 ARG A O 1
ATOM 695 N N . LYS A 1 84 ? -16.465 0.334 -13.787 1.00 49.94 84 LYS A N 1
ATOM 696 C CA . LYS A 1 84 ? -15.462 0.261 -14.870 1.00 49.94 84 LYS A CA 1
ATOM 697 C C . LYS A 1 84 ? -14.254 -0.624 -14.568 1.00 49.94 84 LYS A C 1
ATOM 699 O O . LYS A 1 84 ? -13.761 -1.263 -15.486 1.00 49.94 84 LYS A O 1
ATOM 704 N N . TYR A 1 85 ? -13.764 -0.660 -13.332 1.00 48.19 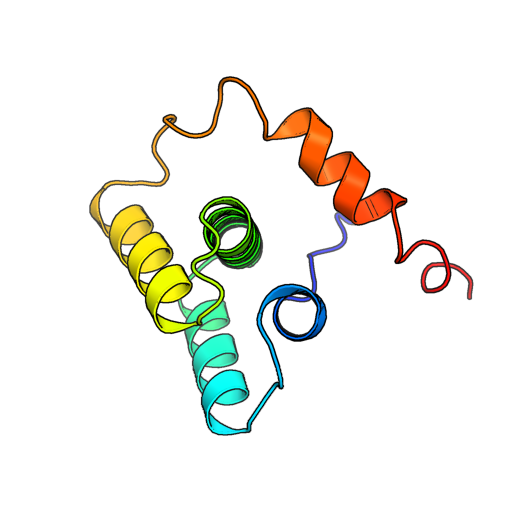85 TYR A N 1
ATOM 705 C CA . TYR A 1 85 ? -12.639 -1.533 -12.979 1.00 48.19 85 TYR A CA 1
ATOM 706 C C . TYR A 1 85 ? -13.050 -3.006 -12.873 1.00 48.19 85 TYR A C 1
ATOM 708 O O . TYR A 1 85 ? -12.264 -3.882 -13.220 1.00 48.19 85 TYR A O 1
ATOM 716 N N . VAL A 1 86 ? -14.289 -3.279 -12.454 1.00 52.66 86 VAL A N 1
ATOM 717 C CA . VAL A 1 86 ? -14.850 -4.640 -12.427 1.00 52.66 86 VAL A CA 1
ATOM 718 C C . VAL A 1 86 ? -15.237 -5.125 -13.835 1.00 52.66 86 VAL A C 1
ATOM 720 O O . VAL A 1 86 ? -15.138 -6.310 -14.120 1.00 52.66 86 VAL A O 1
ATOM 723 N N . GLU A 1 87 ? -15.634 -4.220 -14.734 1.00 51.62 87 GLU A N 1
ATOM 724 C CA . GLU A 1 87 ? -16.213 -4.551 -16.048 1.00 51.62 87 GLU A CA 1
ATOM 725 C C . GLU A 1 87 ? -15.247 -4.317 -17.235 1.00 51.62 87 GLU A C 1
ATOM 727 O O . GLU A 1 87 ? -15.572 -4.663 -18.365 1.00 51.62 87 GLU A O 1
ATOM 732 N N . GLY A 1 88 ? -14.068 -3.718 -17.013 1.00 50.06 88 GLY A N 1
ATOM 733 C CA . GLY A 1 88 ? -13.259 -3.121 -18.089 1.00 50.06 88 GLY A CA 1
ATOM 734 C C . GLY A 1 88 ? -12.170 -3.984 -18.730 1.00 50.06 88 GLY A C 1
ATOM 735 O O . GLY A 1 88 ? -11.997 -3.898 -19.935 1.00 50.06 88 GLY A O 1
ATOM 736 N N . GLU A 1 89 ? -11.431 -4.794 -17.973 1.00 46.03 89 GLU A N 1
ATOM 737 C CA . GLU A 1 89 ? -10.268 -5.555 -18.496 1.00 46.03 89 GLU A CA 1
ATOM 738 C C . GLU A 1 89 ? -10.038 -6.879 -17.723 1.00 46.03 89 GLU A C 1
ATOM 740 O O . GLU A 1 89 ? -9.000 -7.520 -17.854 1.00 46.03 89 GLU A O 1
ATOM 745 N N . TYR A 1 90 ? -11.004 -7.309 -16.897 1.00 46.25 90 TYR A N 1
ATOM 746 C CA . TYR A 1 90 ? -10.926 -8.554 -16.107 1.00 46.25 90 TYR A CA 1
ATOM 747 C C . TYR A 1 90 ? -12.139 -9.472 -16.253 1.00 46.25 90 TYR A C 1
ATOM 749 O O . TYR A 1 90 ? -12.227 -10.470 -15.538 1.00 46.25 90 TYR A O 1
ATOM 757 N N . SER A 1 91 ? -13.039 -9.185 -17.201 1.00 46.03 91 SER A N 1
ATOM 758 C CA . SER A 1 91 ? -14.204 -10.041 -17.464 1.00 46.03 91 SER A CA 1
ATOM 759 C C . SER A 1 91 ? -13.805 -11.460 -17.898 1.00 46.03 91 SER A C 1
ATOM 761 O O . SER A 1 91 ? -14.556 -12.398 -17.655 1.00 46.03 91 SER A O 1
ATOM 763 N N . ASP A 1 92 ? -12.607 -11.637 -18.463 1.00 43.28 92 ASP A N 1
ATOM 764 C CA . ASP A 1 92 ? -12.127 -12.934 -18.962 1.00 43.28 92 ASP A CA 1
ATOM 765 C C . ASP A 1 92 ? -11.658 -13.894 -17.854 1.00 43.28 92 ASP A C 1
ATOM 767 O O . ASP A 1 92 ? -11.407 -15.066 -18.119 1.00 43.28 92 ASP A O 1
ATOM 771 N N . PHE A 1 93 ? -11.568 -13.439 -16.598 1.00 48.84 93 PHE A N 1
ATOM 772 C CA . PHE A 1 93 ? -11.259 -14.306 -15.452 1.00 48.84 93 PHE A CA 1
ATOM 773 C C . PHE A 1 93 ? -12.510 -14.707 -14.646 1.00 48.84 93 PHE A C 1
ATOM 775 O O . PHE A 1 93 ? -12.370 -15.246 -13.550 1.00 48.84 93 PHE A O 1
ATOM 782 N N . ILE A 1 94 ? -13.716 -14.442 -15.176 1.00 48.78 94 ILE A N 1
ATOM 783 C CA . ILE A 1 94 ? -15.019 -14.710 -14.531 1.00 48.78 94 ILE A CA 1
ATOM 784 C C . ILE A 1 94 ? -15.765 -15.917 -15.155 1.00 48.78 94 ILE A C 1
ATOM 786 O O . ILE A 1 94 ? -16.834 -16.292 -14.683 1.00 48.78 94 ILE A O 1
ATOM 790 N N . GLU A 1 95 ? -15.196 -16.619 -16.141 1.00 37.22 95 GLU A N 1
ATOM 791 C CA . GLU A 1 95 ? -15.743 -17.905 -16.613 1.00 37.22 95 GLU A CA 1
ATOM 792 C C . GLU A 1 95 ? -14.763 -19.068 -16.382 1.00 37.22 95 GLU A C 1
ATOM 794 O O . GLU A 1 95 ? -13.907 -19.332 -17.223 1.00 37.22 95 GLU A O 1
ATOM 799 N N . HIS A 1 96 ? -14.895 -19.762 -15.242 1.00 37.59 96 HIS A N 1
ATOM 800 C CA . HIS A 1 96 ? -15.161 -21.214 -15.139 1.00 37.59 96 HIS A CA 1
ATOM 801 C C . HIS A 1 96 ? -15.303 -21.651 -13.672 1.00 37.59 96 HIS A C 1
ATOM 803 O O . HIS A 1 96 ? -14.390 -21.347 -12.870 1.00 37.59 96 HIS A O 1
#

Radius of gyration: 13.51 Å; chains: 1; bounding box: 33×35×31 Å

Foldseek 3Di:
DPPDQDDLQVLLCVQQHDDDVVNVVVVVVCVVVDPSVLLNVLCVVCRVVVNRDVVSSVVSVVCCVVVNPDDPVPDPPDPPVVCCVVPPPCPVVVDD

Sequence (96 aa):
APVERPNVFKLYEENIGALTPLIADALKDAEELYEPEWIADAIELAVKNNKRNWKYCEAILKRWKEEGRGEKQNRRDTEKDRRKYVEGEYSDFIEH

pLDDT: mean 77.49, std 21.36, range [37.22, 96.69]

Secondary structure (DSSP, 8-state):
---PPP-HHHHHHHHT----HHHHHHHHHHHHHS-HHHHHHHHHHHHHTT--SHHHHHHHHHHHHHH-S-STTTTTTHHHHHHHHHHSS-GGGS--

=== Feature glossary ===
Legend for the data blocks above and below:

— What the protein is —

The amino-acid sequence is the protein's primary structure: the linear order 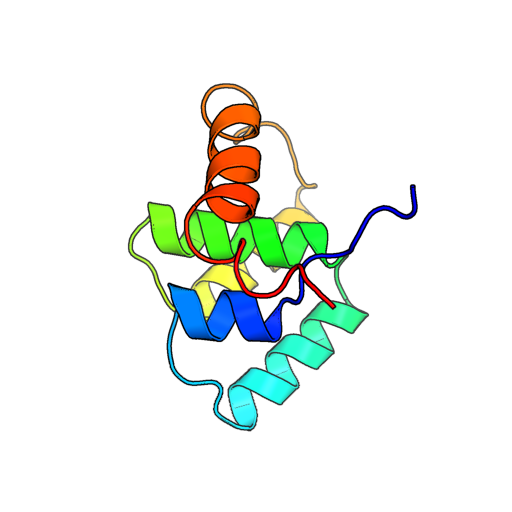of residues from the N-terminus to the C-terminus, written in one-letter code. Everything else here — the 3D coordinates, the secondary structure, the domain annotations — is ultimately a consequence of this string.

Database cross-references. InterPro integrates a dozen domain/family signature databases into unified entries with residue-range hits. GO terms attach function/process/location labels with evidence codes. CATH codes position the fold in a four-level structural taxonomy. Organism is the NCBI-taxonomy species name.

— Where its atoms are —

The mmCIF block holds the 3D Cartesian coordinates of each backbone atom (N, Cα, C, O) in ångströms. mmCIF is the PDB's canonical archive format — a tagged-loop text representation of the atomic model.

The six renders are orthographic views along the three Cartesian axes in both directions. Representation (cartoon, sticks, or surface) and color scheme (sequence-rainbow or by-chain) vary across proteins so the training set covers all the common visualization conventions.

— Local backbone conformation —

Secondary structure is the local, repeating backbone conformation. DSSP classifies it into eight states by reading the hydrogen-bond network: three helix types (H, G, I), two β types (E, B), two non-regular types (T, S), and unstructured coil (-).

SS3 is a coarse helix/strand/coil call (letters a/b/c) made by the P-SEA algorithm from inter-Cα distances and dihedrals. It is less detailed than DSSP but needs only Cα positions.

Backbone dihedral angles. Every residue except chain termini has a φ (preceding-C → N → Cα → C) and a ψ (N → Cα → C → next-N). They are reported in degrees following the IUPAC sign convention. Secondary structure is essentially a statement about which (φ, ψ) basin each residue occupies.

— Global shape and packing —

The geometric summary reports three shape descriptors. Rg (radius of gyration) measures how spread out the Cα atoms are about their centre of mass; compact globular proteins have small Rg, elongated or unfolded ones large. Cα contacts (<8 Å, |i−j|>4) count long-range residue pairs in spatial proximity — high for tightly packed folds, near zero for rods or random coil. The bounding-box extents give the protein's footprint along x, y, z in Å.

Solvent accessibility: the surface area of each residue that a 1.4 Å water probe can touch, in Å². When only backbone atoms are present the absolute values are lower than full-atom SASA (side chains contribute most of the area) and are flagged as backbone-only.

Plot images: a contact map (which residues are close in 3D, as an N×N binary image), a Ramachandran scatter (backbone torsi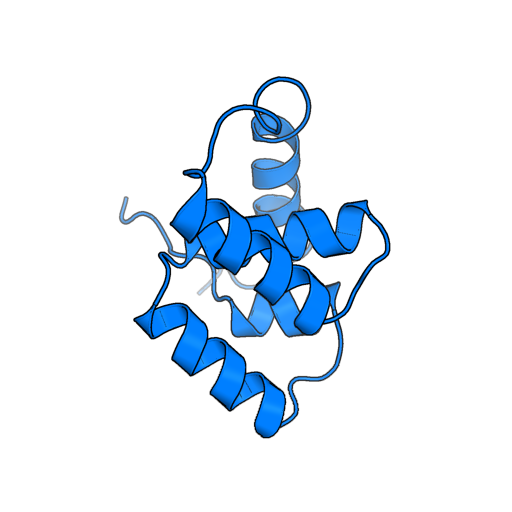on angles, revealing secondary-structure composition at a glance), and — for AlphaFold structures — a PAE heatmap (pairwise prediction confidence).

— Structural neighborhood —

Foldseek's 3Di representation compresses backbone geometry into a per-residue letter drawn from a learned twenty-state alphabet. It captures the tertiary interaction pattern around each residue — which residues are packed against it in space, regardless of where they are in sequence.

Structural nearest neighbors (via Foldseek easy-search vs the PDB). Reported per hit: target PDB id, E-value, and alignment TM-score. A TM-score above ~0.5 is the conventional threshold for 'same fold'.

— Confidence and disorder —

pLDDT (predicted Local Distance Difference Test) is AlphaFold's per-residue confidence score, ranging from 0 to 100. Values above 90 indicate high confidence (typically well-packed cores); 70–90 is confident; 50–70 low confidence; below 50 usually means the region is disordered or the prediction is unreliable there. AlphaFold stores pLDDT in the mmCIF B-factor column.

For experimental (PDB) structures, the B-factor (temperature factor) quantifies the positional spread of each atom in the crystal — a combination of thermal vibration and static disorder — in units of Å². High B-factors mark flexible loops or poorly resolved regions; low B-factors mark the rigid, well-ordered core.

Predicted Aligned Error (PAE) is an AlphaFold confidence matrix: entry (i, j) is the expected error in the position of residue j, in ångströms, when the prediction is superimposed on the true structure at residue i. Low PAE within a block of residues means that block is internally rigid and well-predicted; high PAE between two blocks means their relative placement is uncertain even if each block individually is confident.